Protein AF-A0AAE0NGZ0-F1 (afdb_monomer_lite)

pLDDT: mean 75.53, std 19.93, range [34.91, 96.62]

Organism: NCBI:txid330526

Secondary structure (DSSP, 8-state):
---------------------PPPPBPPSBTTB------EEEEETTEEEETTT-PEEEE-TT-SSSEEEEEEESS-----EEEETTEEEE-TTSTT-S---EEEEESSSS-EEEEEESSS---SSSB-S-B--BPPP--

Sequence (139 aa):
MLGLLAMLLAAAPMLLSTADAKPERIRSDQSPTFHYTLQTYPKNSNTIQSTNTSLFMNIAASESTSYKTVTFDKTATTTAWGLEGDTIITTRSSGFGRQLDFVVCRLDSQYWQVFFQTGSAVPSGACSNYQSLHLPCLC

Structure (mmCIF, N/CA/C/O backbone):
data_AF-A0AAE0NGZ0-F1
#
_entry.id   AF-A0AAE0NGZ0-F1
#
loop_
_atom_site.group_PDB
_atom_site.id
_atom_site.type_symbol
_atom_site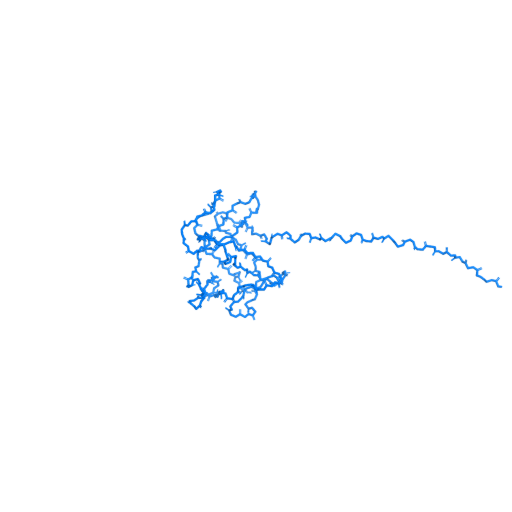.label_atom_id
_atom_site.label_alt_id
_atom_site.label_comp_id
_atom_site.label_asym_id
_atom_site.label_entity_id
_atom_site.label_seq_id
_atom_site.pdbx_PDB_ins_code
_atom_site.Cartn_x
_atom_site.Cartn_y
_atom_site.Cartn_z
_atom_site.occupancy
_atom_site.B_iso_or_equiv
_atom_site.auth_seq_id
_atom_site.auth_comp_id
_atom_site.auth_asym_id
_atom_site.auth_atom_id
_atom_site.pdbx_PDB_model_num
ATOM 1 N N . MET A 1 1 ? -25.980 -69.880 3.711 1.00 37.78 1 MET A N 1
ATOM 2 C CA . MET A 1 1 ? -26.226 -68.721 2.820 1.00 37.78 1 MET A CA 1
ATOM 3 C C . MET A 1 1 ? -26.911 -67.667 3.675 1.00 37.78 1 MET A C 1
ATOM 5 O O . MET A 1 1 ? -28.062 -67.873 4.012 1.00 37.78 1 MET A O 1
ATOM 9 N N . LEU A 1 2 ? -26.213 -66.769 4.371 1.00 47.38 2 LEU A N 1
ATOM 10 C CA . LEU A 1 2 ? -25.281 -65.703 3.962 1.00 47.38 2 LEU A CA 1
ATOM 11 C C . LEU A 1 2 ? -25.980 -64.518 3.266 1.00 47.38 2 LEU A C 1
ATOM 13 O O . LEU A 1 2 ? -26.478 -64.676 2.158 1.00 47.38 2 LEU A O 1
ATOM 17 N N . GLY A 1 3 ? -25.906 -63.346 3.911 1.00 40.66 3 GLY A N 1
ATOM 18 C CA . GLY A 1 3 ? -26.135 -62.017 3.329 1.00 40.66 3 GLY A CA 1
ATOM 19 C C . GLY A 1 3 ? -27.432 -61.350 3.804 1.00 40.66 3 GLY A C 1
ATOM 20 O O . GLY A 1 3 ? -28.468 -61.990 3.844 1.00 40.66 3 GLY A O 1
ATOM 21 N N . LEU A 1 4 ? -27.486 -60.071 4.164 1.00 43.75 4 LEU A N 1
ATOM 22 C CA . LEU A 1 4 ? -26.487 -59.007 4.176 1.00 43.75 4 LEU A CA 1
ATOM 23 C C . LEU A 1 4 ? -27.121 -57.864 4.997 1.00 43.75 4 LEU A C 1
ATOM 25 O O . LEU A 1 4 ? -28.223 -57.421 4.679 1.00 43.75 4 LEU A O 1
ATOM 29 N N . LEU A 1 5 ? -26.471 -57.418 6.074 1.00 46.91 5 LEU A N 1
ATOM 30 C CA . LEU A 1 5 ? -26.923 -56.279 6.879 1.00 46.91 5 LEU A CA 1
ATOM 31 C C . LEU A 1 5 ? -26.584 -54.993 6.102 1.00 46.91 5 LEU A C 1
ATOM 33 O O . LEU A 1 5 ? -25.415 -54.626 5.999 1.00 46.91 5 LEU A O 1
ATOM 37 N N . ALA A 1 6 ? -27.576 -54.336 5.500 1.00 52.97 6 ALA A N 1
ATOM 38 C CA . ALA A 1 6 ? -27.368 -53.084 4.772 1.00 52.97 6 ALA A CA 1
ATOM 39 C C . ALA A 1 6 ? -27.259 -51.914 5.763 1.00 52.97 6 ALA A C 1
ATOM 41 O O . ALA A 1 6 ? -28.256 -51.339 6.194 1.00 52.97 6 ALA A O 1
ATOM 42 N N . MET A 1 7 ? -26.029 -51.578 6.148 1.00 54.00 7 MET A N 1
ATOM 43 C CA . MET A 1 7 ? -25.716 -50.374 6.914 1.00 54.00 7 MET A CA 1
ATOM 44 C C . MET A 1 7 ? -25.779 -49.174 5.953 1.00 54.00 7 MET A C 1
ATOM 46 O O . MET A 1 7 ? -24.864 -48.964 5.158 1.00 54.00 7 MET A O 1
ATOM 50 N N . LEU A 1 8 ? -26.878 -48.411 5.966 1.00 47.38 8 LEU A N 1
ATOM 51 C CA . LEU A 1 8 ? -26.944 -47.133 5.252 1.00 47.38 8 LEU A CA 1
ATOM 52 C C . LEU A 1 8 ? -26.051 -46.116 5.979 1.00 47.38 8 LEU A C 1
ATOM 54 O O . LEU A 1 8 ? -26.407 -45.605 7.040 1.00 47.38 8 LEU A O 1
ATOM 58 N N . LEU A 1 9 ? -24.893 -45.812 5.395 1.00 50.72 9 LEU A N 1
ATOM 59 C CA . LEU A 1 9 ? -24.085 -44.656 5.770 1.00 50.72 9 LEU A CA 1
ATOM 60 C C . LEU A 1 9 ? -24.756 -43.401 5.185 1.00 50.72 9 LEU A C 1
ATOM 62 O O . LEU A 1 9 ? -24.700 -43.164 3.979 1.00 50.72 9 LEU A O 1
ATOM 66 N N . ALA A 1 10 ? -25.414 -42.598 6.021 1.00 54.31 10 ALA A N 1
ATOM 67 C CA . ALA A 1 10 ? -25.870 -41.272 5.621 1.00 54.31 10 ALA A CA 1
ATOM 68 C C . ALA A 1 10 ? -24.649 -40.342 5.512 1.00 54.31 10 ALA A C 1
ATOM 70 O O . ALA A 1 10 ? -24.092 -39.914 6.522 1.00 54.31 10 ALA A O 1
ATOM 71 N N . ALA A 1 11 ? -24.207 -40.048 4.288 1.00 59.53 11 ALA A N 1
ATOM 72 C CA . ALA A 1 11 ? -23.212 -39.010 4.041 1.00 59.53 11 ALA A CA 1
ATOM 73 C C . ALA A 1 11 ? -23.867 -37.640 4.274 1.00 59.53 11 ALA A C 1
ATOM 75 O O . ALA A 1 11 ? -24.625 -37.151 3.437 1.00 59.53 11 ALA A O 1
ATOM 76 N N . ALA A 1 12 ? -23.615 -37.034 5.435 1.00 61.06 12 ALA A N 1
ATOM 77 C CA . ALA A 1 12 ? -24.003 -35.653 5.685 1.00 61.06 12 ALA A CA 1
ATOM 78 C C . ALA A 1 12 ? -23.251 -34.736 4.700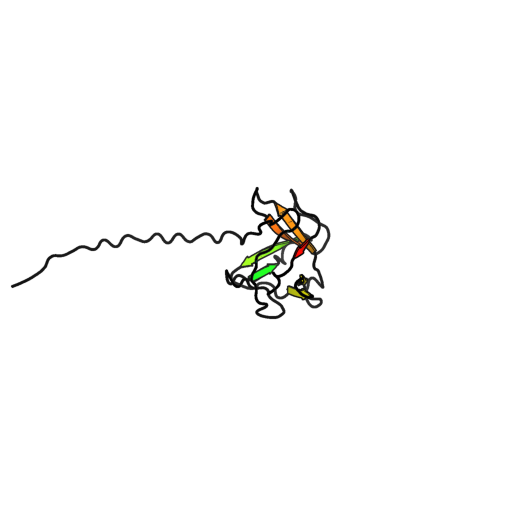 1.00 61.06 12 ALA A C 1
ATOM 80 O O . ALA A 1 12 ? -22.028 -34.863 4.581 1.00 61.06 12 ALA A O 1
ATOM 81 N N . PRO A 1 13 ? -23.928 -33.815 3.992 1.00 54.78 13 PRO A N 1
ATOM 82 C CA . PRO A 1 13 ? -23.232 -32.822 3.191 1.00 54.78 13 PRO A CA 1
ATOM 83 C C . PRO A 1 13 ? -22.414 -31.937 4.137 1.00 54.78 13 PRO A C 1
ATOM 85 O O . PRO A 1 13 ? -22.969 -31.196 4.949 1.00 54.78 13 PRO A O 1
ATOM 88 N N . MET A 1 14 ? -21.083 -32.027 4.051 1.00 56.22 14 MET A N 1
ATOM 89 C CA . MET A 1 14 ? -20.205 -31.008 4.615 1.00 56.22 14 MET A CA 1
ATOM 90 C C . MET A 1 14 ? -20.549 -29.697 3.916 1.00 56.22 14 MET A C 1
ATOM 92 O O . MET A 1 14 ? -20.226 -29.501 2.745 1.00 56.22 14 MET A O 1
ATOM 96 N N . LEU A 1 15 ? -21.223 -28.802 4.633 1.00 47.91 15 LEU A N 1
ATOM 97 C CA . LEU A 1 15 ? -21.267 -27.398 4.266 1.00 47.91 15 LEU A CA 1
ATOM 98 C C . LEU A 1 15 ? -19.819 -26.908 4.308 1.00 47.91 15 LEU A C 1
ATOM 100 O O . LEU A 1 15 ? -19.274 -26.646 5.381 1.00 47.91 15 LEU A O 1
ATOM 104 N N . LEU A 1 16 ? -19.172 -26.830 3.143 1.00 46.81 16 LEU A N 1
ATOM 105 C CA . LEU A 1 16 ? -17.963 -26.039 3.011 1.00 46.81 16 LEU A CA 1
ATOM 106 C C . LEU A 1 16 ? -18.381 -24.599 3.285 1.00 46.81 16 LEU A C 1
ATOM 108 O O . LEU A 1 16 ? -18.918 -23.913 2.418 1.00 46.81 16 LEU A O 1
ATOM 112 N N . SER A 1 17 ? -18.143 -24.154 4.515 1.00 46.00 17 SER A N 1
ATOM 113 C CA . SER A 1 17 ? -18.007 -22.739 4.798 1.00 46.00 17 SER A CA 1
ATOM 114 C C . SER A 1 17 ? -16.869 -22.253 3.912 1.00 46.00 17 SER A C 1
ATOM 116 O O . SER A 1 17 ? -15.697 -22.469 4.222 1.00 46.00 17 SER A O 1
ATOM 118 N N . THR A 1 18 ? -17.200 -21.627 2.785 1.00 44.97 18 THR A N 1
ATOM 119 C CA . THR A 1 18 ? -16.262 -20.749 2.101 1.00 44.97 18 THR A CA 1
ATOM 120 C C . THR A 1 18 ? -15.979 -19.640 3.094 1.00 44.97 18 THR A C 1
ATOM 122 O O . THR A 1 18 ? -16.789 -18.730 3.261 1.00 44.97 18 THR A O 1
ATOM 125 N N . ALA A 1 19 ? -14.892 -19.792 3.851 1.00 44.47 19 ALA A N 1
ATOM 126 C CA . ALA A 1 19 ? -14.357 -18.722 4.661 1.00 44.47 19 ALA A CA 1
ATOM 127 C C . ALA A 1 19 ? -14.186 -17.534 3.718 1.00 44.47 19 ALA A C 1
ATOM 129 O O . ALA A 1 19 ? -13.346 -17.566 2.819 1.00 44.47 19 ALA A O 1
ATOM 130 N N . ASP A 1 20 ? -15.060 -16.546 3.884 1.00 35.81 20 ASP A N 1
ATOM 131 C CA . ASP A 1 20 ? -14.911 -15.237 3.283 1.00 35.81 20 ASP A CA 1
ATOM 132 C C . ASP A 1 20 ? -13.500 -14.777 3.650 1.00 35.81 20 ASP A C 1
ATOM 134 O O . ASP A 1 20 ? -13.132 -14.787 4.835 1.00 35.81 20 ASP A O 1
ATOM 138 N N . ALA A 1 21 ? -12.663 -14.534 2.644 1.00 35.03 21 ALA A N 1
ATOM 139 C CA . ALA A 1 21 ? -11.290 -14.117 2.859 1.00 35.03 21 ALA A CA 1
ATOM 140 C C . ALA A 1 21 ? -11.344 -12.728 3.505 1.00 35.03 21 ALA A C 1
ATOM 142 O O . ALA A 1 21 ? -11.441 -11.711 2.828 1.00 35.03 21 ALA A O 1
ATOM 143 N N . LYS A 1 22 ? -11.385 -12.689 4.842 1.00 34.91 22 LYS A N 1
ATOM 144 C CA . LYS A 1 22 ? -11.340 -11.443 5.605 1.00 34.91 22 LYS A CA 1
ATOM 145 C C . LYS A 1 22 ? -10.045 -10.714 5.240 1.00 34.91 22 LYS A C 1
ATOM 147 O O . LYS A 1 22 ? -8.998 -11.360 5.299 1.00 34.91 22 LYS A O 1
ATOM 152 N N . PRO A 1 23 ? -10.101 -9.399 4.958 1.00 45.44 23 PRO A N 1
ATOM 153 C CA . PRO A 1 23 ? -8.946 -8.636 4.500 1.00 45.44 23 PRO A CA 1
ATOM 154 C C . PRO A 1 23 ? -7.820 -8.771 5.522 1.00 45.44 23 PRO A C 1
ATOM 156 O O . PRO A 1 23 ? -8.046 -8.665 6.729 1.00 45.44 23 PRO A O 1
ATOM 159 N N . GLU A 1 24 ? -6.626 -9.082 5.048 1.00 51.53 24 GLU A N 1
ATOM 160 C CA . GLU A 1 24 ? -5.460 -9.446 5.840 1.00 51.53 24 GLU A CA 1
ATOM 161 C C . GLU A 1 24 ? -5.100 -8.284 6.769 1.00 51.53 24 GLU A C 1
ATOM 163 O O . GLU A 1 24 ? -4.844 -7.154 6.358 1.00 51.53 24 GLU A O 1
ATOM 168 N N . ARG A 1 25 ? -5.165 -8.564 8.070 1.00 55.53 25 ARG A N 1
ATOM 169 C CA . ARG A 1 25 ? -5.426 -7.563 9.106 1.00 55.53 25 ARG A CA 1
ATOM 170 C C . ARG A 1 25 ? -4.131 -7.016 9.683 1.00 55.53 25 ARG A C 1
ATOM 172 O O . ARG A 1 25 ? -3.254 -7.784 10.072 1.00 55.53 25 ARG A O 1
ATOM 179 N N . ILE A 1 26 ? -4.064 -5.701 9.841 1.00 52.97 26 ILE A N 1
ATOM 180 C CA . ILE A 1 26 ? -2.929 -5.007 10.453 1.00 52.97 26 ILE A CA 1
ATOM 181 C C . ILE A 1 26 ? -3.251 -4.784 11.926 1.00 52.97 26 ILE A C 1
ATOM 183 O O . ILE A 1 26 ? -4.280 -4.187 12.253 1.00 52.97 26 ILE A O 1
ATOM 187 N N . ARG A 1 27 ? -2.404 -5.309 12.817 1.00 49.78 27 ARG A N 1
ATOM 188 C CA . ARG A 1 27 ? -2.527 -5.111 14.266 1.00 49.78 27 ARG A CA 1
ATOM 189 C C . ARG A 1 27 ? -1.499 -4.083 14.725 1.00 49.78 27 ARG A C 1
ATOM 191 O O . ARG A 1 27 ? -0.342 -4.134 14.326 1.00 49.78 27 ARG A O 1
ATOM 198 N N . SER A 1 28 ? -1.931 -3.157 15.572 1.00 48.38 28 SER A N 1
ATOM 199 C CA . SER A 1 28 ? -1.016 -2.295 16.320 1.00 48.38 28 SER A CA 1
ATOM 200 C C . SER A 1 28 ? -0.385 -3.121 17.440 1.00 48.38 28 SER A C 1
ATOM 202 O O . SER A 1 28 ? -1.121 -3.794 18.159 1.00 48.38 28 SER A O 1
ATOM 204 N N . ASP A 1 29 ? 0.937 -3.061 17.601 1.00 51.88 29 ASP A N 1
ATOM 205 C CA . ASP A 1 29 ? 1.620 -3.664 18.758 1.00 51.88 29 ASP A CA 1
ATOM 206 C C . ASP A 1 29 ? 1.667 -2.651 19.912 1.00 51.88 29 ASP A C 1
ATOM 208 O O . ASP A 1 29 ? 1.228 -2.943 21.019 1.00 51.88 29 ASP A O 1
ATOM 212 N N . GLN A 1 30 ? 2.046 -1.399 19.616 1.00 47.44 30 GLN A N 1
ATOM 213 C CA . GLN A 1 30 ? 1.962 -0.243 20.519 1.00 47.44 30 GLN A CA 1
ATOM 214 C C . GLN A 1 30 ? 1.601 0.997 19.700 1.00 47.44 30 GLN A C 1
ATOM 216 O O . GLN A 1 30 ? 2.205 1.213 18.664 1.00 47.44 30 GLN A O 1
ATOM 221 N N . SER A 1 31 ? 0.647 1.834 20.113 1.00 45.62 31 SER A N 1
ATOM 222 C CA . SER A 1 31 ? 0.365 3.077 19.372 1.00 45.62 31 SER A CA 1
ATOM 223 C C . SER A 1 31 ? 1.563 4.040 19.468 1.00 45.62 31 SER A C 1
ATOM 225 O O . SER A 1 31 ? 1.985 4.310 20.593 1.00 45.62 31 SER A O 1
ATOM 227 N N . PRO A 1 32 ? 2.084 4.625 18.365 1.00 54.31 32 PRO A N 1
ATOM 228 C CA . PRO A 1 32 ? 1.656 4.520 16.961 1.00 54.31 32 PRO A CA 1
ATOM 229 C C . PRO A 1 32 ? 2.486 3.533 16.106 1.00 54.31 32 PRO A C 1
ATOM 231 O O . PRO A 1 32 ? 2.401 3.565 14.884 1.00 54.31 32 PRO A O 1
ATOM 234 N N . THR A 1 33 ? 3.309 2.680 16.712 1.00 53.38 33 THR A N 1
ATOM 235 C CA . THR A 1 33 ? 4.067 1.630 16.022 1.00 53.38 33 THR A CA 1
ATOM 236 C C . THR A 1 33 ? 3.156 0.470 15.601 1.00 53.38 33 THR A C 1
ATOM 238 O O . THR A 1 33 ? 2.791 -0.422 16.379 1.00 53.38 33 THR A O 1
ATOM 241 N N . PHE A 1 34 ? 2.807 0.454 14.319 1.00 52.56 34 PHE A N 1
ATOM 242 C CA . PHE A 1 34 ? 2.099 -0.657 13.695 1.00 52.56 34 PHE A CA 1
ATOM 243 C C . PHE A 1 34 ? 3.109 -1.711 13.226 1.00 52.56 34 PHE A C 1
ATOM 245 O O . PHE A 1 34 ? 3.815 -1.507 12.242 1.00 52.56 34 PHE A O 1
ATOM 252 N N . HIS A 1 35 ? 3.180 -2.854 13.914 1.00 50.50 35 HIS A N 1
ATOM 253 C CA . HIS A 1 35 ? 3.945 -3.998 13.424 1.00 50.50 35 HIS A CA 1
ATOM 254 C C . HIS A 1 35 ? 3.110 -4.779 12.418 1.00 50.50 35 HIS A C 1
ATOM 256 O O . HIS A 1 35 ? 2.137 -5.457 12.759 1.00 50.50 35 HIS A O 1
ATOM 262 N N . TYR A 1 36 ? 3.517 -4.704 11.155 1.00 54.66 36 TYR A N 1
ATOM 263 C CA . TYR A 1 36 ? 2.916 -5.514 10.121 1.00 54.66 36 TYR A CA 1
ATOM 264 C C . TYR A 1 36 ? 3.596 -6.882 10.083 1.00 54.66 36 TYR A C 1
ATOM 266 O O . TYR A 1 36 ? 4.704 -7.032 9.579 1.00 54.66 36 TYR A O 1
ATOM 274 N N . THR A 1 37 ? 2.940 -7.909 10.630 1.00 46.56 37 THR A N 1
ATOM 275 C CA . THR A 1 37 ? 3.442 -9.288 10.564 1.00 46.56 37 THR A CA 1
ATOM 276 C C . THR A 1 37 ? 3.150 -9.897 9.198 1.00 46.56 37 THR A C 1
ATOM 278 O O . THR A 1 37 ? 2.459 -10.912 9.082 1.00 46.56 37 THR A O 1
ATOM 281 N N . LEU A 1 38 ? 3.675 -9.287 8.144 1.00 52.59 38 LEU A N 1
ATOM 282 C CA . LEU A 1 38 ? 4.011 -10.066 6.975 1.00 52.59 38 LEU A CA 1
ATOM 283 C C . LEU A 1 38 ? 5.382 -10.667 7.203 1.00 52.59 38 LEU A C 1
ATOM 285 O O . LEU A 1 38 ? 6.401 -10.032 6.965 1.00 52.59 38 LEU A O 1
ATOM 289 N N . GLN A 1 39 ? 5.416 -11.928 7.614 1.00 50.62 39 GLN A N 1
ATOM 290 C CA . GLN A 1 39 ? 6.585 -12.736 7.307 1.00 50.62 39 GLN A CA 1
ATOM 291 C C . GLN A 1 39 ? 6.569 -12.888 5.786 1.00 50.62 39 GLN A C 1
ATOM 293 O O . GLN A 1 39 ? 5.860 -13.747 5.285 1.00 50.62 39 GLN A O 1
ATOM 298 N N . THR A 1 40 ? 7.200 -11.988 5.038 1.00 53.50 40 THR A N 1
ATOM 299 C CA . THR A 1 40 ? 7.352 -12.120 3.584 1.00 53.50 40 THR A CA 1
ATOM 300 C C . THR A 1 40 ? 8.768 -12.524 3.260 1.00 53.50 40 THR A C 1
ATOM 302 O O . THR A 1 40 ? 9.712 -12.014 3.857 1.00 53.50 40 THR A O 1
ATOM 305 N N . TYR A 1 41 ? 8.914 -13.335 2.224 1.00 51.31 41 TYR A N 1
ATOM 306 C CA . TYR A 1 41 ? 10.139 -13.363 1.439 1.00 51.31 41 TYR A CA 1
ATOM 307 C C . TYR A 1 41 ? 9.933 -12.473 0.204 1.00 51.31 41 TYR A C 1
ATOM 309 O O . TYR A 1 41 ? 8.876 -12.580 -0.432 1.00 51.31 41 TYR A O 1
ATOM 317 N N . PRO A 1 42 ? 10.894 -11.620 -0.196 1.00 53.19 42 PRO A N 1
ATOM 318 C CA . PRO A 1 42 ? 10.867 -11.039 -1.530 1.00 53.19 42 PRO A CA 1
ATOM 319 C C . PRO A 1 42 ? 11.033 -12.184 -2.537 1.00 53.19 42 PRO A C 1
ATOM 321 O O . PRO A 1 42 ? 12.134 -12.664 -2.789 1.00 53.19 42 PRO A O 1
ATOM 324 N N . LYS A 1 43 ? 9.913 -12.683 -3.071 1.00 51.69 43 LYS A N 1
ATOM 325 C CA . LYS A 1 43 ? 9.911 -13.798 -4.029 1.00 51.69 43 LYS A CA 1
ATOM 326 C C . LYS A 1 43 ? 10.453 -13.370 -5.393 1.00 51.69 43 LYS A C 1
ATOM 328 O O . LYS A 1 43 ? 10.992 -14.204 -6.102 1.00 51.69 43 LYS A O 1
ATOM 333 N N . ASN A 1 44 ? 10.326 -12.079 -5.711 1.00 53.53 44 ASN A N 1
ATOM 334 C CA . ASN A 1 44 ? 10.932 -11.352 -6.827 1.00 53.53 44 ASN A CA 1
ATOM 335 C C . ASN A 1 44 ? 11.106 -9.892 -6.374 1.00 53.53 44 ASN A C 1
ATOM 337 O O . ASN A 1 44 ? 10.267 -9.405 -5.617 1.00 53.53 44 ASN A O 1
ATOM 341 N N . SER A 1 45 ? 12.139 -9.179 -6.838 1.00 64.44 45 SER A N 1
ATOM 342 C CA . SER A 1 45 ? 12.526 -7.830 -6.360 1.00 64.44 45 SER A CA 1
ATOM 343 C C . SER A 1 45 ? 11.422 -6.765 -6.396 1.00 64.44 45 SER A C 1
ATOM 345 O O . SER A 1 45 ? 11.587 -5.702 -5.807 1.00 64.44 45 SER A O 1
ATOM 347 N N . ASN A 1 46 ? 10.316 -7.051 -7.088 1.00 86.56 46 ASN A N 1
ATOM 348 C CA . ASN A 1 46 ? 9.281 -6.095 -7.440 1.00 86.56 46 ASN A CA 1
ATOM 349 C C . ASN A 1 46 ? 7.885 -6.432 -6.871 1.00 86.56 46 ASN A C 1
ATOM 351 O O . ASN A 1 46 ? 6.925 -5.703 -7.113 1.00 86.56 46 ASN A O 1
ATOM 355 N N . THR A 1 47 ? 7.742 -7.538 -6.132 1.00 90.19 47 THR A N 1
ATOM 356 C CA . THR A 1 47 ? 6.470 -7.986 -5.530 1.00 90.19 47 THR A CA 1
ATOM 357 C C . THR A 1 47 ? 6.688 -8.443 -4.093 1.00 90.19 47 THR A C 1
ATOM 359 O O . THR A 1 47 ? 7.688 -9.101 -3.810 1.00 90.19 47 THR A O 1
ATOM 362 N N . ILE A 1 48 ? 5.720 -8.196 -3.211 1.00 87.31 48 ILE A N 1
ATOM 363 C CA . ILE A 1 48 ? 5.764 -8.628 -1.809 1.00 87.31 48 ILE A CA 1
ATOM 364 C C . ILE A 1 48 ? 4.674 -9.678 -1.593 1.00 87.31 48 ILE A C 1
ATOM 366 O O . ILE A 1 48 ? 3.504 -9.410 -1.857 1.00 87.31 48 ILE A O 1
ATOM 370 N N . GLN A 1 49 ? 5.054 -10.879 -1.144 1.00 86.56 49 GLN A N 1
ATOM 371 C CA . GLN A 1 49 ? 4.133 -11.992 -0.898 1.00 86.56 49 GLN A CA 1
ATOM 372 C C . GLN A 1 49 ? 4.246 -12.474 0.549 1.00 86.56 49 GLN A C 1
ATOM 374 O O . GLN A 1 49 ? 5.335 -12.801 1.019 1.00 86.56 49 GLN A O 1
ATOM 379 N N . SER A 1 50 ? 3.110 -12.556 1.237 1.00 80.44 50 SER A N 1
ATOM 380 C CA . SER A 1 50 ? 2.991 -13.170 2.558 1.00 80.44 50 SER A CA 1
ATOM 381 C C . SER A 1 50 ? 3.419 -14.635 2.520 1.00 80.44 50 SER A C 1
ATOM 383 O O . SER A 1 50 ? 2.847 -15.423 1.770 1.00 80.44 50 SER A O 1
ATOM 385 N N . THR A 1 51 ? 4.357 -15.039 3.371 1.00 75.81 51 THR A N 1
ATOM 386 C CA . THR A 1 51 ? 4.732 -16.451 3.552 1.00 75.81 51 THR A CA 1
ATOM 387 C C . THR A 1 51 ? 3.609 -17.237 4.231 1.00 75.81 51 THR A C 1
ATOM 389 O O . THR A 1 51 ? 3.399 -18.402 3.914 1.00 75.81 51 THR A O 1
ATOM 392 N N . ASN A 1 52 ? 2.837 -16.597 5.116 1.00 77.81 52 ASN A N 1
ATOM 393 C CA . ASN A 1 52 ? 1.780 -17.265 5.880 1.00 77.81 52 ASN A CA 1
ATOM 394 C C . ASN A 1 52 ? 0.504 -17.503 5.068 1.00 77.81 52 ASN A C 1
ATOM 396 O O . ASN A 1 52 ? -0.164 -18.516 5.251 1.00 77.81 52 ASN A O 1
ATOM 400 N N . THR A 1 53 ? 0.148 -16.570 4.183 1.00 81.06 53 THR A N 1
ATOM 401 C CA . THR A 1 53 ? -1.111 -16.637 3.418 1.00 81.06 53 THR A CA 1
ATOM 402 C C . THR A 1 53 ? -0.899 -16.843 1.923 1.00 81.06 53 THR A C 1
ATOM 404 O O . THR A 1 53 ? -1.857 -17.120 1.208 1.00 81.06 53 THR A O 1
ATOM 407 N N . SER A 1 54 ? 0.338 -16.730 1.428 1.00 84.12 54 SER A N 1
ATOM 408 C CA . SER A 1 54 ? 0.658 -16.709 -0.008 1.00 84.12 54 SER A CA 1
ATOM 409 C C . SER A 1 54 ? -0.042 -15.589 -0.790 1.00 84.12 54 SER A C 1
ATOM 411 O O . SER A 1 54 ? -0.117 -15.652 -2.016 1.00 84.12 54 SER A O 1
ATOM 413 N N . LEU A 1 55 ? -0.535 -14.551 -0.116 1.00 86.56 55 LEU A N 1
ATOM 414 C CA . LEU A 1 55 ? -1.178 -13.412 -0.766 1.00 86.56 55 LEU A CA 1
ATOM 415 C C . LEU A 1 55 ? -0.163 -12.321 -1.082 1.00 86.56 55 LEU A C 1
ATOM 417 O O . LEU A 1 55 ? 0.787 -12.100 -0.327 1.00 86.56 55 LEU A O 1
ATOM 421 N N . PHE A 1 56 ? -0.367 -11.658 -2.211 1.00 88.62 56 PHE A N 1
ATOM 422 C CA . PHE A 1 56 ? 0.462 -10.564 -2.687 1.00 88.62 56 PHE A CA 1
ATOM 423 C C . PHE A 1 56 ? -0.075 -9.239 -2.185 1.00 88.62 56 PHE A C 1
ATOM 425 O O . PHE A 1 56 ? -1.256 -8.960 -2.348 1.00 88.62 56 PHE A O 1
ATOM 432 N N . MET A 1 57 ? 0.812 -8.418 -1.632 1.00 91.25 57 MET A N 1
ATOM 433 C CA . MET A 1 57 ? 0.525 -7.021 -1.337 1.00 91.25 57 MET A CA 1
ATOM 434 C C . MET A 1 57 ? 0.386 -6.256 -2.650 1.00 91.25 57 MET A C 1
ATOM 436 O O . MET A 1 57 ? 1.314 -6.233 -3.462 1.00 91.25 57 MET A O 1
ATOM 440 N N . ASN A 1 58 ? -0.748 -5.601 -2.845 1.00 93.94 58 ASN A N 1
ATOM 441 C CA . ASN A 1 58 ? -1.091 -4.885 -4.063 1.00 93.94 58 ASN A CA 1
ATOM 442 C C . ASN A 1 58 ? -1.379 -3.405 -3.788 1.00 93.94 58 ASN A C 1
ATOM 444 O O . ASN A 1 58 ? -1.593 -2.995 -2.649 1.00 93.94 58 ASN A O 1
ATOM 448 N N . ILE A 1 59 ? -1.375 -2.604 -4.854 1.00 95.44 59 ILE A N 1
ATOM 449 C CA . ILE A 1 59 ? -1.779 -1.194 -4.835 1.00 95.44 59 ILE A CA 1
ATOM 450 C C . ILE A 1 59 ? -3.019 -1.083 -5.716 1.00 95.44 59 ILE A C 1
ATOM 452 O O . ILE A 1 59 ? -2.958 -1.460 -6.889 1.00 95.44 59 ILE A O 1
ATOM 456 N N . ALA A 1 60 ? -4.110 -0.521 -5.194 1.00 96.00 60 ALA A N 1
ATOM 457 C CA . ALA A 1 60 ? -5.294 -0.166 -5.974 1.00 96.00 60 ALA A CA 1
ATOM 458 C C . ALA A 1 60 ? -4.997 1.029 -6.906 1.00 96.00 60 ALA A C 1
ATOM 460 O O . ALA A 1 60 ? -5.450 2.155 -6.708 1.00 96.00 60 ALA A O 1
ATOM 461 N N . ALA A 1 61 ? -4.176 0.790 -7.932 1.00 93.25 61 ALA A N 1
ATOM 462 C CA . ALA A 1 61 ? -3.591 1.817 -8.793 1.00 93.25 61 ALA A CA 1
ATOM 463 C C . ALA A 1 61 ? -4.627 2.656 -9.560 1.00 93.25 61 ALA A C 1
ATOM 465 O O . ALA A 1 61 ? -4.337 3.790 -9.936 1.00 93.25 61 ALA A O 1
ATOM 466 N N . SER A 1 62 ? -5.823 2.107 -9.786 1.00 93.19 62 SER A N 1
ATOM 467 C CA . SER A 1 62 ? -6.919 2.760 -10.505 1.00 93.19 62 SER A CA 1
ATOM 468 C C . SER A 1 62 ? -7.689 3.793 -9.679 1.00 93.19 62 SER A C 1
ATOM 470 O O . SER A 1 62 ? -8.519 4.505 -10.240 1.00 93.19 62 SER A O 1
ATOM 472 N N . GLU A 1 63 ? -7.467 3.882 -8.364 1.00 94.94 63 GLU A N 1
ATOM 473 C CA . GLU A 1 63 ? -8.104 4.912 -7.537 1.00 94.94 63 GLU A CA 1
ATOM 474 C C . GLU A 1 63 ? -7.600 6.304 -7.939 1.00 94.94 63 GLU A C 1
ATOM 476 O O . GLU A 1 63 ? -6.411 6.498 -8.188 1.00 94.94 63 GLU A O 1
ATOM 481 N N . SER A 1 64 ? -8.489 7.297 -8.014 1.00 94.75 64 SER A N 1
ATOM 482 C CA . SER A 1 64 ? -8.135 8.667 -8.420 1.00 94.75 64 SER A CA 1
ATOM 483 C C . SER A 1 64 ? -7.541 9.507 -7.284 1.00 94.75 64 SER A C 1
ATOM 485 O O . SER A 1 64 ? -6.888 10.520 -7.532 1.00 94.75 64 SER A O 1
ATOM 487 N N . THR A 1 65 ? -7.740 9.086 -6.037 1.00 96.12 65 THR A N 1
ATOM 488 C CA . THR A 1 65 ? -7.215 9.728 -4.829 1.00 96.12 65 THR A CA 1
ATOM 489 C C . THR A 1 65 ? -5.699 9.615 -4.750 1.00 96.12 65 THR A C 1
ATOM 491 O O . THR A 1 65 ? -5.106 8.686 -5.291 1.00 96.12 65 THR A O 1
ATOM 494 N N . SER A 1 66 ? -5.038 10.540 -4.051 1.00 95.31 66 SER A N 1
ATOM 495 C CA . SER A 1 66 ? -3.590 10.453 -3.810 1.00 95.31 66 SER A CA 1
ATOM 496 C C . SER A 1 66 ? -3.207 9.521 -2.656 1.00 95.31 66 SER A C 1
ATOM 498 O O . SER A 1 66 ? -2.033 9.386 -2.350 1.00 95.31 66 SER A O 1
ATOM 500 N N . TYR A 1 67 ? -4.183 8.828 -2.076 1.00 95.12 67 TYR A N 1
ATOM 501 C CA . TYR A 1 67 ? -4.001 7.642 -1.252 1.00 95.12 67 TYR A CA 1
ATOM 502 C C . TYR A 1 67 ? -4.566 6.444 -2.015 1.00 95.12 67 TYR A C 1
ATOM 504 O O . TYR A 1 67 ? -5.659 6.541 -2.574 1.00 95.12 67 TYR A O 1
ATOM 512 N N . LYS A 1 68 ? -3.816 5.346 -2.070 1.00 96.62 68 LYS A N 1
ATOM 513 C CA . LYS A 1 68 ? -4.193 4.110 -2.759 1.00 96.62 68 LYS A CA 1
ATOM 514 C C . LYS A 1 68 ? -4.434 3.022 -1.735 1.00 96.62 68 LYS A C 1
ATOM 516 O O . LYS A 1 68 ? -3.563 2.770 -0.903 1.00 96.62 68 LYS A O 1
ATOM 521 N N . THR A 1 69 ? -5.571 2.353 -1.802 1.00 95.44 69 THR A N 1
ATOM 522 C CA . THR A 1 69 ? -5.848 1.198 -0.952 1.00 95.44 69 THR A CA 1
ATOM 523 C C . THR A 1 69 ? -4.787 0.124 -1.184 1.00 95.44 69 THR A C 1
ATOM 525 O O . THR A 1 69 ? -4.495 -0.245 -2.326 1.00 95.44 69 THR A O 1
ATOM 528 N N . VAL A 1 70 ? -4.191 -0.371 -0.099 1.00 93.56 70 VAL A N 1
ATOM 529 C CA . VAL A 1 70 ? -3.358 -1.575 -0.139 1.00 93.56 70 VAL A CA 1
ATOM 530 C C . VAL A 1 70 ? -4.258 -2.785 0.085 1.00 93.56 70 VAL A C 1
ATOM 532 O O . VAL A 1 70 ? -4.981 -2.842 1.082 1.00 93.56 70 VAL A O 1
ATOM 535 N N . THR A 1 71 ? -4.211 -3.742 -0.838 1.00 91.50 71 THR A N 1
ATOM 536 C CA . THR A 1 71 ? -4.986 -4.994 -0.775 1.00 91.50 71 THR A CA 1
ATOM 537 C C . THR A 1 71 ? -4.054 -6.195 -0.702 1.00 91.50 71 THR A C 1
ATOM 539 O O . THR A 1 71 ? -2.876 -6.078 -1.057 1.00 91.50 71 THR A O 1
ATOM 542 N N . PHE A 1 72 ? -4.565 -7.351 -0.264 1.00 88.06 72 PHE A N 1
ATOM 543 C CA . PHE A 1 72 ? -3.863 -8.613 -0.469 1.00 88.06 72 PHE A CA 1
ATOM 544 C C . PHE A 1 72 ? -4.734 -9.615 -1.191 1.00 88.06 72 PHE A C 1
ATOM 546 O O . PHE A 1 72 ? -5.854 -9.913 -0.798 1.00 88.06 72 PHE A O 1
ATOM 553 N N . ASP A 1 73 ? -4.179 -10.150 -2.269 1.00 89.19 73 ASP A N 1
ATOM 554 C CA . ASP A 1 73 ? -4.905 -11.022 -3.173 1.00 89.19 73 ASP A CA 1
ATOM 555 C C . ASP A 1 73 ? -4.018 -12.188 -3.599 1.00 89.19 73 ASP A C 1
ATOM 557 O O . ASP A 1 73 ? -2.789 -12.146 -3.518 1.00 89.19 73 ASP A O 1
ATOM 561 N N . LYS A 1 74 ? -4.633 -13.257 -4.109 1.00 90.81 74 LYS A N 1
ATOM 562 C CA . LYS A 1 74 ? -3.893 -14.427 -4.620 1.00 90.81 74 LYS A CA 1
ATOM 563 C C . LYS A 1 74 ? -3.041 -14.105 -5.853 1.00 90.81 74 LYS A C 1
ATOM 565 O O . LYS A 1 74 ? -2.156 -14.883 -6.203 1.00 90.81 74 LYS A O 1
ATOM 570 N N . THR A 1 75 ? -3.299 -12.972 -6.499 1.00 91.56 75 THR A N 1
ATOM 571 C CA . THR A 1 75 ? -2.620 -12.519 -7.712 1.00 91.56 75 THR A CA 1
ATOM 572 C C . THR A 1 75 ? -1.887 -11.213 -7.437 1.00 91.56 75 THR A C 1
ATOM 574 O O . THR A 1 75 ? -2.469 -10.277 -6.895 1.00 91.56 75 THR A O 1
ATOM 577 N N . ALA A 1 76 ? -0.621 -11.134 -7.848 1.00 92.31 76 ALA A N 1
ATOM 578 C CA . ALA A 1 76 ? 0.112 -9.874 -7.877 1.00 92.31 76 ALA A CA 1
ATOM 579 C C . ALA A 1 76 ? -0.439 -8.993 -9.007 1.00 92.31 76 ALA A C 1
ATOM 581 O O . ALA A 1 76 ? -0.325 -9.345 -10.181 1.00 92.31 76 ALA A O 1
ATOM 582 N N . THR A 1 77 ? -1.031 -7.856 -8.657 1.00 94.12 77 THR A N 1
ATOM 583 C CA . THR A 1 77 ? -1.540 -6.855 -9.611 1.00 94.12 77 THR A CA 1
ATOM 584 C C . THR A 1 77 ? -0.609 -5.652 -9.739 1.00 94.12 77 THR A C 1
ATOM 586 O O . THR A 1 77 ? -0.790 -4.817 -10.621 1.00 94.12 77 THR A O 1
ATOM 589 N N . THR A 1 78 ? 0.423 -5.582 -8.897 1.00 93.00 78 THR A N 1
ATOM 590 C CA . THR A 1 78 ? 1.477 -4.571 -8.960 1.00 93.00 78 THR A CA 1
ATOM 591 C C . THR A 1 78 ? 2.856 -5.214 -8.952 1.00 93.00 78 THR A C 1
ATOM 593 O O . THR A 1 78 ? 3.089 -6.223 -8.289 1.00 93.00 78 THR A O 1
ATOM 596 N N . THR A 1 79 ? 3.788 -4.583 -9.660 1.00 93.69 79 THR A N 1
ATOM 597 C CA . THR A 1 79 ? 5.228 -4.865 -9.594 1.00 93.69 79 THR A CA 1
ATOM 598 C C . THR A 1 79 ? 6.006 -3.618 -9.162 1.00 93.69 79 THR A C 1
ATOM 600 O O . THR A 1 79 ? 7.142 -3.400 -9.584 1.00 93.69 79 THR A O 1
ATOM 603 N N . ALA A 1 80 ? 5.351 -2.715 -8.428 1.00 95.00 80 ALA A N 1
ATOM 604 C CA . ALA A 1 80 ? 5.938 -1.437 -8.041 1.00 95.00 80 ALA A CA 1
ATOM 605 C C . ALA A 1 80 ? 6.843 -1.543 -6.812 1.00 95.00 80 ALA A C 1
ATOM 607 O O . ALA A 1 80 ? 7.684 -0.667 -6.626 1.00 95.00 80 ALA A O 1
ATOM 608 N N . TRP A 1 81 ? 6.663 -2.573 -5.982 1.00 93.25 81 TRP A N 1
ATOM 609 C CA . TRP A 1 81 ? 7.327 -2.681 -4.687 1.00 93.25 81 TRP A CA 1
ATOM 610 C C . TRP A 1 81 ? 8.837 -2.854 -4.808 1.00 93.25 81 TRP A C 1
ATOM 612 O O . TRP A 1 81 ? 9.345 -3.309 -5.823 1.00 93.25 81 TRP A O 1
ATOM 622 N N . GLY A 1 82 ? 9.553 -2.492 -3.757 1.00 90.56 82 GLY A N 1
ATOM 623 C CA . GLY A 1 82 ? 10.977 -2.712 -3.574 1.00 90.56 82 GLY A CA 1
ATOM 624 C C . GLY A 1 82 ? 11.325 -2.566 -2.098 1.00 90.56 82 GLY A C 1
ATOM 625 O O . GLY A 1 82 ? 10.450 -2.288 -1.275 1.00 90.56 82 GLY A O 1
ATOM 626 N N . LEU A 1 83 ? 12.603 -2.747 -1.773 1.00 87.56 83 LEU A N 1
ATOM 627 C CA . LEU A 1 83 ? 13.109 -2.606 -0.412 1.00 87.56 83 LEU A CA 1
ATOM 628 C C . LEU A 1 83 ? 14.299 -1.647 -0.373 1.00 87.56 83 LEU A C 1
ATOM 630 O O . LEU A 1 83 ? 15.200 -1.734 -1.209 1.00 87.56 83 LEU A O 1
ATOM 634 N N . GLU A 1 84 ? 14.316 -0.771 0.625 1.00 86.12 84 GLU A N 1
ATOM 635 C CA . GLU A 1 84 ? 15.506 -0.041 1.064 1.00 86.12 84 GLU A CA 1
ATOM 636 C C . GLU A 1 84 ? 15.847 -0.502 2.482 1.00 86.12 84 GLU A C 1
ATOM 638 O O . GLU A 1 84 ? 15.208 -0.104 3.453 1.00 86.12 84 GLU A O 1
ATOM 643 N N . GLY A 1 85 ? 16.815 -1.417 2.592 1.00 85.19 85 GLY A N 1
ATOM 644 C CA . GLY A 1 85 ? 16.990 -2.195 3.818 1.00 85.19 85 GLY A CA 1
ATOM 645 C C . GLY A 1 85 ? 15.787 -3.117 4.033 1.00 85.19 85 GLY A C 1
ATOM 646 O O . GLY A 1 85 ? 15.495 -3.951 3.178 1.00 85.19 85 GLY A O 1
ATOM 647 N N . ASP A 1 86 ? 15.088 -2.948 5.153 1.00 80.31 86 ASP A N 1
ATOM 648 C CA . ASP A 1 86 ? 13.821 -3.621 5.465 1.00 80.31 86 ASP A CA 1
ATOM 649 C C . ASP A 1 86 ? 12.583 -2.771 5.121 1.00 80.31 86 ASP A C 1
ATOM 651 O O . ASP A 1 86 ? 11.459 -3.260 5.209 1.00 80.31 86 ASP A O 1
ATOM 655 N N . THR A 1 87 ? 12.767 -1.511 4.714 1.00 85.44 87 THR A N 1
ATOM 656 C CA . THR A 1 87 ? 11.663 -0.583 4.455 1.00 85.44 87 THR A CA 1
ATOM 657 C C . THR A 1 87 ? 11.023 -0.892 3.110 1.00 85.44 87 THR A C 1
ATOM 659 O O . THR A 1 87 ? 11.699 -0.904 2.079 1.00 85.44 87 THR A O 1
ATOM 662 N N . ILE A 1 88 ? 9.708 -1.091 3.108 1.00 89.06 88 ILE A N 1
ATOM 663 C CA . ILE A 1 88 ? 8.908 -1.244 1.897 1.00 89.06 88 ILE A CA 1
ATOM 664 C C . ILE A 1 88 ? 8.802 0.109 1.200 1.00 89.06 88 ILE A C 1
ATOM 666 O O . ILE A 1 88 ? 8.311 1.085 1.767 1.00 89.06 88 ILE A O 1
ATOM 670 N N . ILE A 1 89 ? 9.210 0.136 -0.064 1.00 92.19 89 ILE A N 1
ATOM 671 C CA . ILE A 1 89 ? 9.103 1.303 -0.938 1.00 92.19 89 ILE A CA 1
ATOM 672 C C . ILE A 1 89 ? 8.423 0.925 -2.252 1.00 92.19 89 ILE A C 1
ATOM 674 O O . ILE A 1 89 ? 8.358 -0.252 -2.611 1.00 92.19 89 ILE A O 1
ATOM 678 N N . THR A 1 90 ? 7.997 1.911 -3.036 1.00 95.19 90 THR A N 1
ATOM 679 C CA . THR A 1 90 ? 7.907 1.728 -4.490 1.00 95.19 90 THR A CA 1
ATOM 680 C C . THR A 1 90 ? 9.241 2.060 -5.148 1.00 95.19 90 THR A C 1
ATOM 682 O O . THR A 1 90 ? 9.956 2.966 -4.727 1.00 95.19 90 THR A O 1
ATOM 685 N N . THR A 1 91 ? 9.613 1.325 -6.191 1.00 94.31 91 THR A N 1
ATOM 686 C CA . THR A 1 91 ? 10.881 1.532 -6.900 1.00 94.31 91 THR A CA 1
ATOM 687 C C . THR A 1 91 ? 10.838 2.782 -7.777 1.00 94.31 91 THR A C 1
ATOM 689 O O . THR A 1 91 ? 9.786 3.182 -8.281 1.00 94.31 91 THR A O 1
ATOM 692 N N . ARG A 1 92 ? 12.011 3.384 -8.029 1.00 94.31 92 ARG A N 1
ATOM 693 C CA . ARG A 1 92 ? 12.147 4.565 -8.908 1.00 94.31 92 ARG A CA 1
ATOM 694 C C . ARG A 1 92 ? 11.622 4.333 -10.327 1.00 94.31 92 ARG A C 1
ATOM 696 O O . ARG A 1 92 ? 11.184 5.285 -10.956 1.00 94.31 92 ARG A O 1
ATOM 703 N N . SER A 1 93 ? 11.690 3.098 -10.823 1.00 92.69 93 SER A N 1
ATOM 704 C CA . SER A 1 93 ? 11.205 2.706 -12.150 1.00 92.69 93 SER A CA 1
ATOM 705 C C . SER A 1 93 ? 9.707 2.390 -12.189 1.00 92.69 93 SER A C 1
ATOM 707 O O . SER A 1 93 ? 9.174 2.134 -13.267 1.00 92.69 93 SER A O 1
ATOM 709 N N . SER A 1 94 ? 9.018 2.391 -11.044 1.00 93.94 94 SER A N 1
ATOM 710 C CA . SER A 1 94 ? 7.570 2.198 -10.997 1.00 93.94 94 SER A CA 1
ATOM 711 C C . SER A 1 94 ? 6.819 3.438 -11.494 1.00 93.94 94 SER A C 1
ATOM 713 O O . SER A 1 94 ? 7.320 4.560 -11.416 1.00 93.94 94 SER A O 1
ATOM 715 N N . GLY A 1 95 ? 5.567 3.257 -11.925 1.00 93.69 95 GLY A N 1
ATOM 716 C CA . GLY A 1 95 ? 4.682 4.369 -12.300 1.00 93.69 95 GLY A CA 1
ATOM 717 C C . GLY A 1 95 ? 4.345 5.338 -11.155 1.00 93.69 95 GLY A C 1
ATOM 718 O O . GLY A 1 95 ? 3.762 6.387 -11.407 1.00 93.69 95 GLY A O 1
ATOM 719 N N . PHE A 1 96 ? 4.724 5.016 -9.914 1.00 94.75 96 PHE A N 1
ATOM 720 C CA . PHE A 1 96 ? 4.547 5.869 -8.734 1.00 94.75 96 PHE A CA 1
ATOM 721 C C . PHE A 1 96 ? 5.826 6.634 -8.344 1.00 94.75 96 PHE A C 1
ATOM 723 O O . PHE A 1 96 ? 5.803 7.461 -7.429 1.00 94.75 96 PHE A O 1
ATOM 730 N N . GLY A 1 97 ? 6.950 6.363 -9.019 1.00 94.50 97 GLY A N 1
ATOM 731 C CA . GLY A 1 97 ? 8.272 6.802 -8.579 1.00 94.50 97 GLY A CA 1
ATOM 732 C C . GLY A 1 97 ? 8.675 6.165 -7.244 1.00 94.50 97 GLY A C 1
ATOM 733 O O . GLY A 1 97 ? 8.056 5.207 -6.778 1.00 94.50 97 GLY A O 1
ATOM 734 N N . ARG A 1 98 ? 9.730 6.696 -6.612 1.00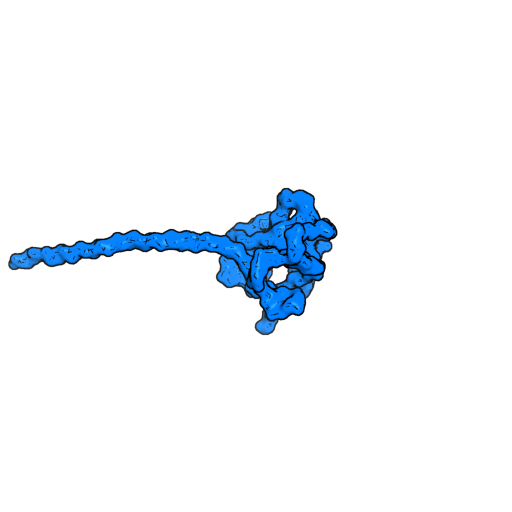 94.06 98 ARG A N 1
ATOM 735 C CA . ARG A 1 98 ? 10.136 6.248 -5.272 1.00 94.06 98 ARG A CA 1
ATOM 736 C C . ARG A 1 98 ? 9.278 6.916 -4.205 1.00 94.06 98 ARG A C 1
ATOM 738 O O . ARG A 1 98 ? 9.449 8.109 -3.973 1.00 94.06 98 ARG A O 1
ATOM 745 N N . GLN A 1 99 ? 8.461 6.127 -3.518 1.00 95.00 99 GLN A N 1
ATOM 746 C CA . GLN A 1 99 ? 7.666 6.539 -2.362 1.00 95.00 99 GLN A CA 1
ATOM 747 C C . GLN A 1 99 ? 7.852 5.535 -1.222 1.00 95.00 99 GLN A C 1
ATOM 749 O O . GLN A 1 99 ? 8.144 4.364 -1.470 1.00 95.00 99 GLN A O 1
ATOM 754 N N . LEU A 1 100 ? 7.662 5.991 0.013 1.00 92.94 100 LEU A N 1
ATOM 755 C CA . LEU A 1 100 ? 7.705 5.152 1.218 1.00 92.94 100 LEU A CA 1
ATOM 756 C C . LEU A 1 100 ? 6.638 5.535 2.253 1.00 92.94 100 LEU A C 1
ATOM 758 O O . LEU A 1 100 ? 6.671 5.041 3.377 1.00 92.94 100 LEU A O 1
ATOM 762 N N . ASP A 1 101 ? 5.728 6.434 1.876 1.00 93.44 101 ASP A N 1
ATOM 763 C CA . ASP A 1 101 ? 4.739 6.988 2.786 1.00 93.44 101 ASP A CA 1
ATOM 764 C C . ASP A 1 101 ? 3.452 6.166 2.729 1.00 93.44 101 ASP A C 1
ATOM 766 O O . ASP A 1 101 ? 2.870 5.912 1.669 1.00 93.44 101 ASP A O 1
ATOM 770 N N . PHE A 1 102 ? 2.988 5.771 3.905 1.00 92.81 102 PHE A N 1
ATOM 771 C CA . PHE A 1 102 ? 1.724 5.087 4.114 1.00 92.81 102 PHE A CA 1
ATOM 772 C C . PHE A 1 102 ? 0.879 5.859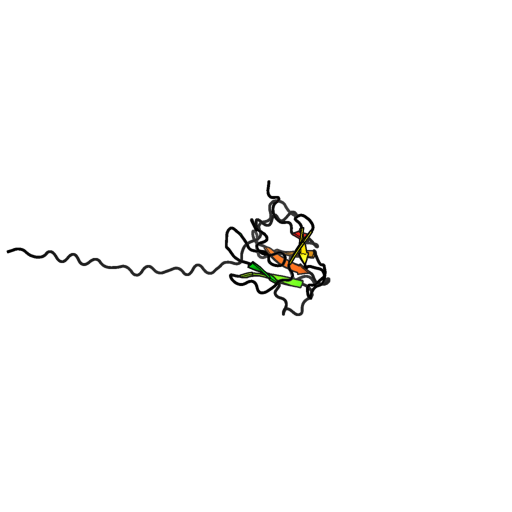 5.119 1.00 92.81 102 PHE A C 1
ATOM 774 O O . PHE A 1 102 ? 1.390 6.576 5.975 1.00 92.81 102 PHE A O 1
ATOM 781 N N . VAL A 1 103 ? -0.434 5.687 5.053 1.00 91.44 103 VAL A N 1
ATOM 782 C CA . VAL A 1 103 ? -1.356 6.123 6.102 1.00 91.44 103 VAL A CA 1
ATOM 783 C C . VAL A 1 103 ? -2.186 4.933 6.541 1.00 91.44 103 VAL A C 1
ATOM 785 O O . VAL A 1 103 ? -2.608 4.115 5.725 1.00 91.44 103 VAL A O 1
ATOM 788 N N . VAL A 1 104 ? -2.417 4.839 7.845 1.00 89.62 104 VAL A N 1
ATOM 789 C CA . VAL A 1 104 ? -3.174 3.755 8.458 1.00 89.62 104 VAL A CA 1
ATOM 790 C C . VAL A 1 104 ? -4.426 4.359 9.087 1.00 89.62 104 VAL A C 1
ATOM 792 O O . VAL A 1 104 ? -4.338 5.239 9.942 1.00 89.62 104 VAL A O 1
ATOM 795 N N . CYS A 1 105 ? -5.602 3.916 8.651 1.00 89.50 105 CYS A N 1
ATOM 796 C CA . CYS A 1 105 ? -6.887 4.430 9.120 1.00 89.50 105 CYS A CA 1
ATOM 797 C C . CYS A 1 105 ? -7.655 3.365 9.890 1.00 89.50 105 CYS A C 1
ATOM 799 O O . CYS A 1 105 ? -7.708 2.202 9.488 1.00 89.50 105 CYS A O 1
ATOM 801 N N . ARG A 1 106 ? -8.252 3.764 11.013 1.00 86.31 106 ARG A N 1
ATOM 802 C CA . ARG A 1 106 ? -8.966 2.848 11.898 1.00 86.31 106 ARG A CA 1
ATOM 803 C C . ARG A 1 106 ? -10.249 2.365 11.232 1.00 86.31 106 ARG A C 1
ATOM 805 O O . ARG A 1 106 ? -11.080 3.186 10.852 1.00 86.31 106 ARG A O 1
ATOM 812 N N . LEU A 1 107 ? -10.426 1.048 11.154 1.00 83.81 107 LEU A N 1
ATOM 813 C CA . LEU A 1 107 ? -11.695 0.430 10.765 1.00 83.81 107 LEU A CA 1
ATOM 814 C C . LEU A 1 107 ? -12.573 0.209 12.002 1.00 83.81 107 LEU A C 1
ATOM 816 O O . LEU A 1 107 ? -13.734 0.608 12.020 1.00 83.81 107 LEU A O 1
ATOM 820 N N . ASP A 1 108 ? -11.998 -0.368 13.059 1.00 81.00 108 ASP A N 1
ATOM 821 C CA . ASP A 1 108 ? -12.652 -0.582 14.354 1.00 81.00 108 ASP A CA 1
ATOM 822 C C . ASP A 1 108 ? -11.631 -0.582 15.515 1.00 81.00 108 ASP A C 1
ATOM 824 O O . ASP A 1 108 ? -10.519 -0.075 15.380 1.00 81.00 108 ASP A O 1
ATOM 828 N N . SER A 1 109 ? -11.994 -1.105 16.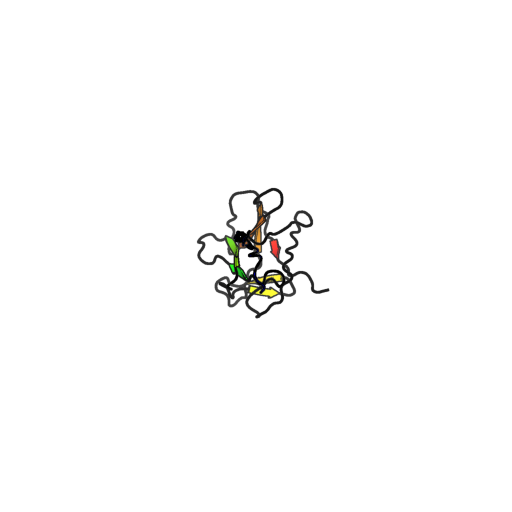692 1.00 74.38 109 SER A N 1
ATOM 829 C CA . SER A 1 109 ? -11.125 -1.094 17.879 1.00 74.38 109 SER A CA 1
ATOM 830 C C . SER A 1 109 ? -9.847 -1.930 17.755 1.00 74.38 109 SER A C 1
ATOM 832 O O . SER A 1 109 ? -8.962 -1.793 18.601 1.00 74.38 109 SER A O 1
ATOM 834 N N . GLN A 1 110 ? -9.738 -2.807 16.759 1.00 72.44 110 GLN A N 1
ATOM 835 C CA . GLN A 1 110 ? -8.643 -3.770 16.633 1.00 72.44 110 GLN A CA 1
ATOM 836 C C . GLN A 1 110 ? -8.009 -3.781 15.239 1.00 72.44 110 GLN A C 1
ATOM 838 O O . GLN A 1 110 ? -6.899 -4.300 15.090 1.00 72.44 110 GLN A O 1
ATOM 843 N N . TYR A 1 111 ? -8.684 -3.224 14.229 1.00 73.56 111 TYR A N 1
ATOM 844 C CA . TYR A 1 111 ? -8.250 -3.321 12.837 1.00 73.56 111 TYR A CA 1
ATOM 845 C C . TYR A 1 111 ? -8.120 -1.975 12.151 1.00 73.56 111 TYR A C 1
ATOM 847 O O . TYR A 1 111 ? -8.841 -1.010 12.422 1.00 73.56 111 TYR A O 1
ATOM 855 N N . TRP A 1 112 ? -7.187 -1.965 11.208 1.00 83.38 112 TRP A N 1
ATOM 856 C CA . TRP A 1 112 ? -6.791 -0.795 10.461 1.00 83.38 112 TRP A CA 1
ATOM 857 C C . TRP A 1 112 ? -6.655 -1.133 8.981 1.00 83.38 112 TRP A C 1
ATOM 859 O O . TRP A 1 112 ? -6.196 -2.220 8.627 1.00 83.38 112 TRP A O 1
ATOM 869 N N . GLN A 1 113 ? -7.030 -0.182 8.135 1.00 89.44 113 GLN A N 1
ATOM 870 C CA . GLN A 1 113 ? -6.789 -0.207 6.701 1.00 89.44 113 GLN A CA 1
ATOM 871 C C . GLN A 1 113 ? -5.513 0.572 6.401 1.00 89.44 113 GLN A C 1
ATOM 873 O O . GLN A 1 113 ? -5.342 1.689 6.893 1.00 89.44 113 GLN A O 1
ATOM 878 N N . VAL A 1 114 ? -4.643 0.009 5.567 1.00 90.50 114 VAL A N 1
ATOM 879 C CA . VAL A 1 114 ? -3.462 0.711 5.060 1.00 90.50 114 VAL A CA 1
ATOM 880 C C . VAL A 1 114 ? -3.725 1.286 3.682 1.00 90.50 114 VAL A C 1
ATOM 882 O O . VAL A 1 114 ? -4.342 0.655 2.818 1.00 90.50 114 VAL A O 1
ATOM 885 N N . PHE A 1 115 ? -3.200 2.488 3.495 1.00 93.81 115 PHE A N 1
ATOM 886 C CA . PHE A 1 115 ? -3.182 3.212 2.244 1.00 93.81 115 PHE A CA 1
ATOM 887 C C . PHE A 1 115 ? -1.751 3.624 1.912 1.00 93.81 115 PHE A C 1
ATOM 889 O O . PHE A 1 115 ? -1.022 4.113 2.772 1.00 93.81 115 PHE A O 1
ATOM 896 N N . PHE A 1 116 ? -1.360 3.450 0.658 1.00 95.38 116 PHE A N 1
ATOM 897 C CA . PHE A 1 116 ? -0.104 3.927 0.097 1.00 95.38 116 PHE A CA 1
ATOM 898 C C . PHE A 1 116 ? -0.277 5.362 -0.418 1.00 95.38 116 PHE A C 1
ATOM 900 O O . PHE A 1 116 ? -1.222 5.640 -1.157 1.00 95.38 116 PHE A O 1
ATOM 907 N N . GLN A 1 117 ? 0.605 6.280 -0.027 1.00 95.69 117 GLN A N 1
ATOM 908 C CA . GLN A 1 117 ? 0.510 7.691 -0.398 1.00 95.69 117 GLN A CA 1
ATOM 909 C C . GLN A 1 117 ? 1.284 7.992 -1.684 1.00 95.69 117 GLN A C 1
ATOM 911 O O . GLN A 1 117 ? 2.452 7.650 -1.849 1.00 95.69 117 GLN A O 1
ATOM 916 N N . THR A 1 118 ? 0.619 8.700 -2.590 1.00 95.00 118 THR A N 1
ATOM 917 C CA . THR A 1 118 ? 1.189 9.317 -3.796 1.00 95.00 118 THR A CA 1
ATOM 918 C C . THR A 1 118 ? 0.998 10.840 -3.789 1.00 95.00 118 THR A C 1
ATOM 920 O O . THR A 1 118 ? 1.155 11.490 -4.820 1.00 95.00 118 THR A O 1
ATOM 923 N N . GLY A 1 119 ? 0.585 11.413 -2.656 1.00 92.69 119 GLY A N 1
ATOM 924 C CA . GLY A 1 119 ? 0.346 12.840 -2.444 1.00 92.69 119 GLY A CA 1
ATOM 925 C C . GLY A 1 119 ? -0.028 13.105 -0.985 1.00 92.69 119 GLY A C 1
ATOM 926 O O . GLY A 1 119 ? 0.504 12.448 -0.102 1.00 92.69 119 GLY A O 1
ATOM 927 N N . SER A 1 120 ? -0.903 14.083 -0.728 1.00 91.94 120 SER A N 1
ATOM 928 C CA . SER A 1 120 ? -1.226 14.535 0.637 1.00 91.94 120 SER A CA 1
ATOM 929 C C . SER A 1 120 ? -2.682 14.369 1.067 1.00 91.94 120 SER A C 1
ATOM 931 O O . SER A 1 120 ? -3.046 14.792 2.165 1.00 91.94 120 SER A O 1
ATOM 933 N N . ALA A 1 121 ? -3.540 13.784 0.225 1.00 94.50 121 ALA A N 1
ATOM 934 C CA . ALA A 1 121 ? -4.907 13.507 0.644 1.00 94.50 121 ALA A CA 1
ATOM 935 C C . ALA A 1 121 ? -4.918 12.329 1.624 1.00 94.50 121 ALA A C 1
ATOM 937 O O . ALA A 1 121 ? -4.130 11.389 1.517 1.00 94.50 121 ALA A O 1
ATOM 938 N N . VAL A 1 122 ? -5.860 12.350 2.558 1.00 91.81 122 VAL A N 1
ATOM 939 C CA . VAL A 1 122 ? -6.030 11.300 3.564 1.00 91.81 122 VAL A CA 1
ATOM 940 C C . VAL A 1 122 ? -7.496 10.860 3.554 1.00 91.81 122 VAL A C 1
ATOM 942 O O . VAL A 1 122 ? -8.369 11.715 3.359 1.00 91.81 122 VAL A O 1
ATOM 945 N N . PRO A 1 123 ? -7.802 9.560 3.727 1.00 91.88 123 PRO A N 1
ATOM 946 C CA . PRO A 1 123 ? -9.177 9.105 3.893 1.00 91.88 123 PRO A CA 1
ATOM 947 C C . PRO A 1 123 ? -9.885 9.830 5.042 1.00 91.88 123 PRO A C 1
ATOM 949 O O . PRO A 1 123 ? -9.273 10.210 6.040 1.00 91.88 123 PRO A O 1
ATOM 952 N N . SER A 1 124 ? -11.201 9.993 4.935 1.00 88.50 124 SER A N 1
ATOM 953 C CA . SER A 1 124 ? -12.000 10.505 6.049 1.00 88.50 124 SER A CA 1
ATOM 954 C C . SER A 1 124 ? -11.982 9.523 7.224 1.00 88.50 124 SER A C 1
ATOM 956 O O . SER A 1 124 ? -12.223 8.333 7.025 1.00 88.50 124 SER A O 1
ATOM 958 N N . GLY A 1 125 ? -11.780 10.016 8.447 1.00 85.19 125 GLY A N 1
ATOM 959 C CA . GLY A 1 125 ? -11.841 9.208 9.666 1.00 85.19 125 GLY A CA 1
ATOM 960 C C . GLY A 1 125 ? -10.624 9.388 10.570 1.00 85.19 125 GLY A C 1
ATOM 961 O O . GLY A 1 125 ? -9.870 10.350 10.445 1.00 85.19 125 GLY A O 1
ATOM 962 N N . ALA A 1 126 ? -10.452 8.462 11.515 1.00 88.25 126 ALA A N 1
ATOM 963 C CA . ALA A 1 126 ? -9.305 8.452 12.418 1.00 88.25 126 ALA A CA 1
ATOM 964 C C . ALA A 1 126 ? -8.113 7.766 11.736 1.00 88.25 126 ALA A C 1
ATOM 966 O O . ALA A 1 126 ? -8.000 6.539 11.759 1.00 88.25 126 ALA A O 1
ATOM 967 N N . CYS A 1 127 ? -7.247 8.568 11.124 1.00 89.62 127 CYS A N 1
ATOM 968 C CA . CYS A 1 127 ? -6.046 8.112 10.434 1.00 89.62 127 CYS A CA 1
ATOM 969 C C . CYS A 1 127 ? -4.774 8.576 11.147 1.00 89.62 127 CYS A C 1
ATOM 971 O O . CYS A 1 127 ? -4.770 9.581 11.859 1.00 89.62 127 CYS A O 1
ATOM 973 N N . SER A 1 128 ? -3.692 7.828 10.958 1.00 87.62 128 SER A N 1
ATOM 974 C CA . SER A 1 128 ? -2.356 8.192 11.419 1.00 87.62 128 SER A CA 1
ATOM 975 C C . SER A 1 128 ? -1.765 9.354 10.607 1.00 87.62 128 SER A C 1
ATOM 977 O O . SER A 1 128 ? -2.232 9.673 9.514 1.00 87.62 128 SER A O 1
ATOM 979 N N . ASN A 1 129 ? -0.654 9.915 11.095 1.00 87.38 129 ASN A N 1
ATOM 980 C CA . ASN A 1 129 ? 0.301 10.620 10.230 1.00 87.38 129 ASN A CA 1
ATOM 981 C C . ASN A 1 129 ? 0.967 9.632 9.253 1.00 87.38 129 ASN A C 1
ATOM 983 O O . ASN A 1 129 ? 0.723 8.422 9.337 1.00 87.38 129 ASN A O 1
ATOM 987 N N . TYR A 1 130 ? 1.845 10.119 8.373 1.00 87.62 130 TYR A N 1
ATOM 988 C CA . TYR A 1 130 ? 2.637 9.245 7.506 1.00 87.62 130 TYR A CA 1
ATOM 989 C C . TYR A 1 130 ? 3.445 8.224 8.308 1.00 87.62 130 TYR A C 1
ATOM 991 O O . TYR A 1 130 ? 4.026 8.543 9.346 1.00 87.62 130 TYR A O 1
ATOM 999 N N . GLN A 1 131 ? 3.417 6.990 7.825 1.00 87.44 131 GLN A N 1
ATOM 1000 C CA . GLN A 1 131 ? 4.098 5.827 8.369 1.00 87.44 131 GLN A CA 1
ATOM 1001 C C . GLN A 1 131 ? 5.008 5.243 7.296 1.00 87.44 131 GLN A C 1
ATOM 1003 O O . GLN A 1 131 ? 4.653 5.250 6.118 1.00 87.44 131 GLN A O 1
ATOM 1008 N N . SER A 1 132 ? 6.128 4.667 7.713 1.00 85.81 132 SER A N 1
ATOM 1009 C CA . SER A 1 132 ? 6.867 3.699 6.910 1.00 85.81 132 SER A CA 1
ATOM 1010 C C . SER A 1 132 ? 6.425 2.286 7.288 1.00 85.81 132 SER A C 1
ATOM 1012 O O . SER A 1 132 ? 6.074 2.011 8.437 1.00 85.81 132 SER A O 1
ATOM 1014 N N . LEU A 1 133 ? 6.434 1.375 6.317 1.00 84.69 133 LEU A N 1
ATOM 1015 C CA . LEU A 1 133 ? 6.233 -0.049 6.572 1.00 84.69 133 LEU A CA 1
ATOM 1016 C C . LEU A 1 133 ? 7.558 -0.772 6.411 1.00 84.69 133 LEU A C 1
ATOM 1018 O O . LEU A 1 133 ? 8.273 -0.552 5.439 1.00 84.69 133 LEU A O 1
ATOM 1022 N N . HIS A 1 134 ? 7.859 -1.653 7.353 1.00 79.62 134 HIS A N 1
ATOM 1023 C CA . HIS A 1 134 ? 9.084 -2.434 7.362 1.00 79.62 134 HIS A CA 1
ATOM 1024 C C . HIS A 1 134 ? 8.729 -3.914 7.337 1.00 79.62 134 HIS A C 1
ATOM 1026 O O . HIS A 1 134 ? 7.746 -4.340 7.953 1.00 79.62 134 HIS A O 1
ATOM 1032 N N . LEU A 1 135 ? 9.527 -4.699 6.622 1.00 76.12 135 LEU A N 1
ATOM 1033 C CA . LEU A 1 135 ? 9.521 -6.139 6.794 1.00 76.12 135 LEU A CA 1
ATOM 1034 C C . LEU A 1 135 ? 10.029 -6.462 8.202 1.00 76.12 135 LEU A C 1
ATOM 1036 O O . LEU A 1 135 ? 10.941 -5.790 8.684 1.00 76.12 135 LEU A O 1
ATOM 1040 N N . PRO A 1 136 ? 9.467 -7.476 8.879 1.00 69.62 136 PRO A N 1
ATOM 1041 C CA . PRO A 1 136 ? 10.034 -7.929 10.134 1.00 69.62 136 PRO A CA 1
ATOM 1042 C C . PRO A 1 136 ? 11.490 -8.320 9.883 1.00 69.62 136 PRO A C 1
ATOM 1044 O O . PRO A 1 136 ? 11.770 -9.092 8.960 1.00 69.62 136 PRO A O 1
ATOM 1047 N N . CYS A 1 137 ? 12.408 -7.777 10.685 1.00 54.31 137 CYS A N 1
ATOM 1048 C CA . CYS A 1 137 ? 13.810 -8.163 10.637 1.00 54.31 137 CYS A CA 1
ATOM 1049 C C . CYS A 1 137 ? 13.891 -9.693 10.710 1.00 54.31 137 CYS A C 1
ATOM 1051 O O . CYS A 1 137 ? 13.385 -10.301 11.656 1.00 54.31 137 CYS A O 1
ATOM 1053 N N . LEU A 1 138 ? 14.486 -10.313 9.689 1.00 46.00 138 LEU A N 1
ATOM 1054 C CA . LEU A 1 138 ? 14.879 -11.715 9.742 1.00 46.00 138 LEU A CA 1
ATOM 1055 C C . LEU A 1 138 ? 16.012 -11.811 10.769 1.00 46.00 138 LEU A C 1
ATOM 1057 O O . LEU A 1 138 ? 17.171 -11.584 10.429 1.00 46.00 138 LEU A O 1
ATOM 1061 N N . CYS A 1 139 ? 15.649 -12.037 12.030 1.00 37.50 139 CYS A N 1
ATOM 1062 C CA . CYS A 1 139 ? 16.585 -12.445 13.071 1.00 37.50 139 CYS A CA 1
ATOM 1063 C C . CYS A 1 139 ? 17.121 -13.848 12.771 1.00 37.50 139 CYS A C 1
ATOM 1065 O O . CYS A 1 139 ? 16.300 -14.714 12.381 1.00 37.50 139 CYS A O 1
#

Foldseek 3Di:
DDDDPDDDDPDDPPPPPPPPPDWQFWFCPDPPDTADPQPWDCPDQQWTARPVPRWTWEWQVPDPDQWTWTGTDNDHPTSQWHDDPQWIWGDCPGPLGTDFWKKWADPDPTGITIIGGSDPDDDPHHMDGTD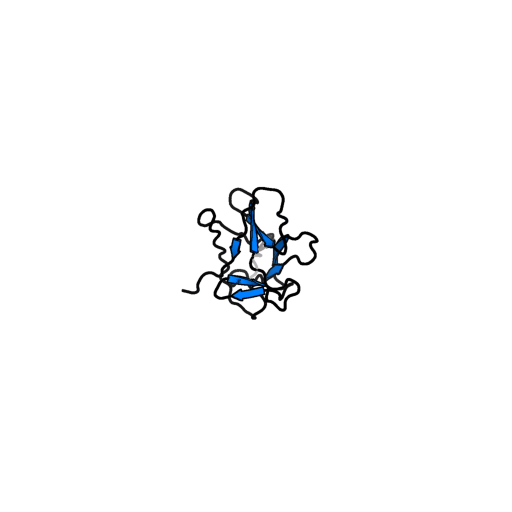IHGNPPPD

Radius of gyration: 21.32 Å; chains: 1; bounding box: 44×83×33 Å